Protein AF-A0A4V1XYD8-F1 (afdb_monomer_lite)

Radius of gyration: 14.96 Å; chains: 1; bounding box: 38×22×50 Å

Secondary structure (DSSP, 8-state):
---------EEEEEETTTSHHHHHHHHHHHHSHHHHHHEEEEEEES-SSSHHHHHHHTTSEEEE----------

Structure (mmCIF, N/CA/C/O backbone):
data_AF-A0A4V1XYD8-F1
#
_entry.id   AF-A0A4V1XYD8-F1
#
loop_
_atom_site.group_PDB
_atom_site.id
_atom_site.type_symbol
_atom_site.label_atom_id
_atom_site.label_alt_id
_atom_site.label_comp_id
_atom_site.label_asym_id
_atom_site.label_entity_id
_atom_site.label_seq_id
_atom_site.pdbx_PDB_ins_code
_atom_site.Cartn_x
_atom_site.Cartn_y
_atom_site.Cartn_z
_atom_site.occupancy
_atom_site.B_iso_or_equiv
_atom_site.auth_seq_id
_atom_site.auth_comp_id
_atom_site.auth_asym_id
_atom_site.auth_atom_id
_atom_site.pdbx_PDB_model_num
ATOM 1 N N . MET A 1 1 ? -26.989 -5.325 21.851 1.00 35.94 1 MET A N 1
ATOM 2 C CA . MET A 1 1 ? -26.169 -6.543 22.013 1.00 35.94 1 MET A CA 1
ATOM 3 C C . MET A 1 1 ? -25.344 -6.716 20.755 1.00 35.94 1 MET A C 1
ATOM 5 O O . MET A 1 1 ? -25.891 -6.741 19.664 1.00 35.94 1 MET A O 1
ATOM 9 N N . HIS A 1 2 ? -24.031 -6.655 20.933 1.00 41.34 2 HIS A N 1
ATOM 10 C CA . HIS A 1 2 ? -23.001 -6.572 19.908 1.00 41.34 2 HIS A CA 1
ATOM 11 C C . HIS A 1 2 ? -22.772 -7.980 19.339 1.00 41.34 2 HIS A C 1
ATOM 13 O O . HIS A 1 2 ? -22.180 -8.819 20.015 1.00 41.34 2 HIS A O 1
ATOM 19 N N . LEU A 1 3 ? -23.287 -8.270 18.138 1.00 41.72 3 LEU A N 1
ATOM 20 C CA . LEU A 1 3 ? -22.860 -9.459 17.402 1.00 41.72 3 LEU A CA 1
ATOM 21 C C . LEU A 1 3 ? -21.475 -9.154 16.827 1.00 41.72 3 LEU A C 1
ATOM 23 O O . LEU A 1 3 ? -21.341 -8.498 15.796 1.00 41.72 3 LEU A O 1
ATOM 27 N N . LEU A 1 4 ? -20.454 -9.607 17.550 1.00 50.56 4 LEU A N 1
ATOM 28 C CA . LEU A 1 4 ? -19.083 -9.770 17.082 1.00 50.56 4 LEU A CA 1
ATOM 29 C C . LEU A 1 4 ? -19.084 -10.731 15.887 1.00 50.56 4 LEU A C 1
ATOM 31 O O . LEU A 1 4 ? -18.844 -11.928 16.024 1.00 50.56 4 LEU A O 1
ATOM 35 N N . GLY A 1 5 ? -19.369 -10.202 14.700 1.00 50.69 5 GLY A N 1
ATOM 36 C CA . GLY A 1 5 ? -18.836 -10.788 13.484 1.00 50.69 5 GLY A CA 1
ATOM 37 C C . GLY A 1 5 ? -17.323 -10.685 13.597 1.00 50.69 5 GLY A C 1
ATOM 38 O O . GLY A 1 5 ? -16.802 -9.590 13.788 1.00 50.69 5 GLY A O 1
ATOM 39 N N . LEU A 1 6 ? -16.633 -11.823 13.571 1.00 52.59 6 LEU A N 1
ATOM 40 C CA . LEU A 1 6 ? -15.180 -11.913 13.458 1.00 52.59 6 LEU A CA 1
ATOM 41 C C . LEU A 1 6 ? -14.712 -10.855 12.446 1.00 52.59 6 LEU A C 1
ATOM 43 O O . LEU A 1 6 ? -14.946 -11.022 11.249 1.00 52.59 6 LEU A O 1
ATOM 47 N N . ASN A 1 7 ? -14.125 -9.748 12.917 1.00 57.84 7 ASN A N 1
ATOM 48 C CA . ASN A 1 7 ? -13.652 -8.663 12.056 1.00 57.84 7 ASN A CA 1
ATOM 49 C C . ASN A 1 7 ? -12.374 -9.150 11.362 1.00 57.84 7 ASN A C 1
ATOM 51 O O . ASN A 1 7 ? -11.254 -8.777 11.701 1.00 57.84 7 ASN A O 1
ATOM 55 N N . MET A 1 8 ? -12.544 -10.072 10.418 1.00 65.50 8 MET A N 1
ATOM 56 C CA . MET A 1 8 ? -11.523 -10.423 9.451 1.00 65.50 8 MET A CA 1
ATOM 57 C C . MET A 1 8 ? -11.193 -9.140 8.703 1.00 65.50 8 MET A C 1
ATOM 59 O O . MET A 1 8 ? -12.057 -8.593 8.016 1.00 65.50 8 MET A O 1
ATOM 63 N N . ALA A 1 9 ? -9.965 -8.651 8.875 1.00 73.00 9 ALA A N 1
ATOM 64 C CA . ALA A 1 9 ? -9.508 -7.439 8.216 1.00 73.00 9 ALA A CA 1
ATOM 65 C C . ALA A 1 9 ? -9.771 -7.554 6.705 1.00 73.00 9 ALA A C 1
ATOM 67 O O . ALA A 1 9 ? -9.218 -8.426 6.023 1.00 73.00 9 ALA A O 1
ATOM 68 N N . LYS A 1 10 ? -10.651 -6.696 6.189 1.00 84.62 10 LYS A N 1
ATOM 69 C CA . LYS A 1 10 ? -11.039 -6.653 4.782 1.00 84.62 10 LYS A CA 1
ATOM 70 C C . LYS A 1 10 ? -9.823 -6.247 3.966 1.00 84.62 10 LYS A C 1
ATOM 72 O O . LYS A 1 10 ? -9.106 -5.317 4.314 1.00 84.62 10 LYS A O 1
ATOM 77 N N . ILE A 1 11 ? -9.558 -6.935 2.866 1.00 87.69 11 ILE A N 1
ATOM 78 C CA . ILE A 1 11 ? -8.391 -6.609 2.049 1.00 87.69 11 ILE A CA 1
ATOM 79 C C . ILE A 1 11 ? -8.742 -5.449 1.115 1.00 87.69 11 ILE A C 1
ATOM 81 O O . ILE A 1 11 ? -9.600 -5.594 0.247 1.00 87.69 11 ILE A O 1
ATOM 85 N N . LEU A 1 12 ? -8.048 -4.319 1.258 1.00 88.50 12 LEU A N 1
ATOM 86 C CA . LEU A 1 12 ? -8.142 -3.185 0.342 1.00 88.50 12 LEU A CA 1
ATOM 87 C C . LEU A 1 12 ? -7.000 -3.254 -0.677 1.00 88.50 12 LEU A C 1
ATOM 89 O O . LEU A 1 12 ? -5.864 -2.881 -0.384 1.00 88.50 12 LEU A O 1
ATOM 93 N N . ALA A 1 13 ? -7.300 -3.743 -1.878 1.00 89.69 13 ALA A N 1
ATOM 94 C CA . ALA A 1 13 ? -6.348 -3.778 -2.982 1.00 89.69 13 ALA A CA 1
ATOM 95 C C . ALA A 1 13 ? -6.303 -2.421 -3.704 1.00 89.69 13 ALA A C 1
ATOM 97 O O . ALA A 1 13 ? -7.290 -2.000 -4.305 1.00 89.69 13 ALA A O 1
ATOM 98 N N . VAL A 1 14 ? -5.154 -1.746 -3.670 1.0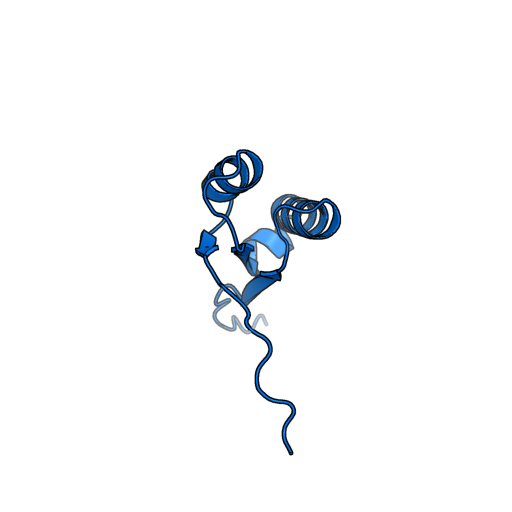0 87.75 14 VAL A N 1
ATOM 99 C CA . VAL A 1 14 ? -4.949 -0.435 -4.303 1.00 87.75 14 VAL A CA 1
ATOM 100 C C . VAL A 1 14 ? -4.019 -0.588 -5.497 1.00 87.75 14 VAL A C 1
ATOM 102 O O . VAL A 1 14 ? -2.819 -0.821 -5.342 1.00 87.75 14 VAL A O 1
ATOM 105 N N . PHE A 1 15 ? -4.564 -0.424 -6.699 1.00 85.81 15 PHE A N 1
ATOM 106 C CA . PHE A 1 15 ? -3.777 -0.346 -7.926 1.00 85.81 15 PHE A CA 1
ATOM 107 C C . PHE A 1 15 ? -3.152 1.039 -8.073 1.00 85.81 15 PHE A C 1
ATOM 109 O O . PHE A 1 15 ? -3.760 2.050 -7.732 1.00 85.81 15 PHE A O 1
ATOM 116 N N . GLY A 1 16 ? -1.924 1.096 -8.590 1.00 83.44 16 GLY A N 1
ATOM 117 C CA . GLY A 1 16 ? -1.246 2.380 -8.779 1.00 83.44 16 GLY A CA 1
ATOM 118 C C . GLY A 1 16 ? -0.885 3.059 -7.457 1.00 83.44 16 GLY A C 1
ATOM 119 O O . GLY A 1 16 ? -0.813 4.284 -7.397 1.00 83.44 16 GLY A O 1
ATOM 120 N N . ALA A 1 17 ? -0.629 2.267 -6.411 1.00 83.69 17 ALA A N 1
ATOM 121 C CA . ALA A 1 17 ? -0.220 2.731 -5.086 1.00 83.69 17 ALA A CA 1
ATOM 122 C C . ALA A 1 17 ? 0.975 3.708 -5.111 1.00 83.69 17 ALA A C 1
ATOM 124 O O . ALA A 1 17 ? 1.071 4.590 -4.268 1.00 83.69 17 ALA A O 1
ATOM 125 N N . THR A 1 18 ? 1.868 3.578 -6.096 1.00 84.44 18 THR A N 1
ATOM 126 C CA . THR A 1 18 ? 3.038 4.451 -6.285 1.00 84.44 18 THR A CA 1
ATOM 127 C C . THR A 1 18 ? 2.709 5.829 -6.871 1.00 84.44 18 THR A C 1
ATOM 129 O O . THR A 1 18 ? 3.556 6.723 -6.825 1.00 84.44 18 THR A O 1
ATOM 132 N N . GLY A 1 19 ? 1.513 6.014 -7.437 1.00 84.38 19 GLY A N 1
ATOM 133 C CA . GLY A 1 19 ? 1.028 7.301 -7.933 1.00 84.38 19 GLY A CA 1
ATOM 134 C C . GLY A 1 19 ? 0.446 8.175 -6.819 1.00 84.38 19 GLY A C 1
ATOM 135 O O . GLY A 1 19 ? 0.191 7.707 -5.713 1.00 84.38 19 GLY A O 1
ATOM 136 N N . GLN A 1 20 ? 0.185 9.451 -7.119 1.00 84.88 20 GLN A N 1
ATOM 137 C CA . GLN A 1 20 ? -0.380 10.385 -6.132 1.00 84.88 20 GLN A CA 1
ATOM 138 C C . GLN A 1 20 ? -1.761 9.944 -5.622 1.00 84.88 20 GLN A C 1
ATOM 140 O O . GLN A 1 20 ? -2.028 10.022 -4.427 1.00 84.88 20 GLN A O 1
ATOM 145 N N . GLN A 1 21 ? -2.613 9.430 -6.515 1.00 85.19 21 GLN A N 1
ATOM 146 C CA . GLN A 1 21 ? -3.963 8.977 -6.167 1.00 85.19 21 GLN A CA 1
ATOM 147 C C . GLN A 1 21 ? -3.917 7.745 -5.253 1.00 85.19 21 GLN A C 1
ATOM 149 O O . GLN A 1 21 ? -4.480 7.763 -4.162 1.00 85.19 21 GLN A O 1
ATOM 154 N N . GLY A 1 22 ? -3.180 6.703 -5.656 1.00 85.69 22 GLY A N 1
ATOM 155 C CA . GLY A 1 22 ? -3.045 5.484 -4.860 1.00 85.69 22 GLY A CA 1
ATOM 156 C C . GLY A 1 22 ? -2.371 5.735 -3.509 1.00 85.69 22 GLY A C 1
ATOM 157 O O . GLY A 1 22 ? -2.852 5.254 -2.486 1.00 85.69 22 GLY A O 1
ATOM 158 N N . GLY A 1 23 ? -1.309 6.544 -3.477 1.00 87.31 23 GLY A N 1
ATOM 159 C CA . GLY A 1 23 ? -0.607 6.886 -2.239 1.00 87.31 23 GLY A CA 1
ATOM 160 C C . GLY A 1 23 ? -1.458 7.702 -1.259 1.00 87.31 23 GLY A C 1
ATOM 161 O O . GLY A 1 23 ? -1.388 7.470 -0.052 1.00 87.31 23 GLY A O 1
ATOM 162 N N . SER A 1 24 ? -2.295 8.618 -1.759 1.00 88.44 24 SER A N 1
ATOM 163 C CA . SER A 1 24 ? -3.210 9.407 -0.923 1.00 88.44 24 SER A CA 1
ATOM 164 C C . SER A 1 24 ? -4.254 8.525 -0.233 1.00 88.44 24 SER A C 1
ATOM 166 O O . SER A 1 24 ? -4.437 8.640 0.979 1.00 88.44 24 SER A O 1
ATOM 168 N N . VAL A 1 25 ? -4.855 7.579 -0.964 1.00 89.00 25 VAL A N 1
ATOM 169 C CA . VAL A 1 25 ? -5.822 6.619 -0.403 1.00 89.00 25 VAL A CA 1
ATOM 170 C C . VAL A 1 25 ? -5.176 5.760 0.683 1.00 89.00 25 VAL A C 1
ATOM 172 O O . VAL A 1 25 ? -5.746 5.596 1.758 1.00 89.00 25 VAL A O 1
ATOM 175 N N . ILE A 1 26 ? -3.964 5.255 0.437 1.00 88.75 26 ILE A N 1
ATOM 176 C CA . ILE A 1 26 ? -3.239 4.431 1.413 1.00 88.75 26 ILE A CA 1
ATOM 177 C C . ILE A 1 26 ? -2.960 5.222 2.692 1.00 88.75 26 ILE A C 1
ATOM 179 O O . ILE A 1 26 ? -3.249 4.739 3.783 1.00 88.75 26 ILE A O 1
ATOM 183 N N . ASN A 1 27 ? -2.450 6.450 2.569 1.00 89.06 27 ASN A N 1
ATOM 184 C CA . ASN A 1 27 ? -2.195 7.302 3.730 1.00 89.06 27 ASN A CA 1
ATOM 185 C C . ASN A 1 27 ? -3.482 7.628 4.498 1.00 89.06 27 ASN A C 1
ATOM 187 O O . ASN A 1 27 ? -3.468 7.624 5.724 1.00 89.06 27 ASN A O 1
ATOM 191 N N . TYR A 1 28 ? -4.591 7.882 3.801 1.00 90.19 28 TYR A N 1
ATOM 192 C CA . TYR A 1 28 ? -5.872 8.154 4.449 1.00 90.19 28 TYR A CA 1
ATOM 193 C C . TYR A 1 28 ? -6.355 6.955 5.275 1.00 90.19 28 TYR A C 1
ATOM 195 O O . TYR A 1 28 ? -6.674 7.103 6.452 1.00 90.19 28 TYR A O 1
ATOM 203 N N . VAL A 1 29 ? -6.329 5.755 4.692 1.00 88.75 29 VAL A N 1
ATOM 204 C CA . VAL A 1 29 ? -6.767 4.521 5.366 1.00 88.75 29 VAL A CA 1
ATOM 205 C C . VAL A 1 29 ? -5.861 4.170 6.551 1.00 88.75 29 VAL A C 1
ATOM 207 O O . VAL A 1 29 ? -6.358 3.716 7.577 1.00 88.75 29 VAL A O 1
ATOM 210 N N . LEU A 1 30 ? -4.552 4.421 6.449 1.00 86.44 30 LEU A N 1
ATOM 211 C CA . LEU A 1 30 ? -3.611 4.203 7.554 1.00 86.44 30 LEU A CA 1
ATOM 212 C C . LEU A 1 30 ? -3.769 5.218 8.696 1.00 86.44 30 LEU A C 1
ATOM 214 O O . LEU A 1 30 ? -3.551 4.862 9.850 1.00 86.44 30 LEU A O 1
ATOM 218 N N . ASN A 1 31 ? -4.136 6.466 8.393 1.00 88.00 31 ASN A N 1
ATOM 219 C CA . ASN A 1 31 ? -4.275 7.521 9.402 1.00 88.00 31 ASN A CA 1
ATOM 220 C C . ASN A 1 31 ? -5.590 7.434 10.193 1.00 88.00 31 ASN A C 1
ATOM 222 O O . ASN A 1 31 ? -5.682 7.987 11.288 1.00 88.00 31 ASN A O 1
ATOM 226 N N . VAL A 1 32 ? -6.613 6.759 9.663 1.00 88.88 32 VAL A N 1
ATOM 227 C CA . VAL A 1 32 ? -7.907 6.601 10.338 1.00 88.88 32 VAL A CA 1
ATOM 228 C C . VAL A 1 32 ? -7.913 5.303 11.154 1.00 88.88 32 VAL A C 1
ATOM 230 O O . VAL A 1 32 ? -7.829 4.202 10.611 1.00 88.88 32 VAL A O 1
ATOM 233 N N . LEU A 1 33 ? -8.035 5.424 12.480 1.00 78.25 33 LEU A N 1
ATOM 234 C CA . LEU A 1 33 ? -7.960 4.306 13.438 1.00 78.25 33 LEU A CA 1
ATOM 235 C C . LEU A 1 33 ? -8.994 3.198 13.184 1.00 78.25 33 LEU A C 1
ATOM 237 O O . LEU A 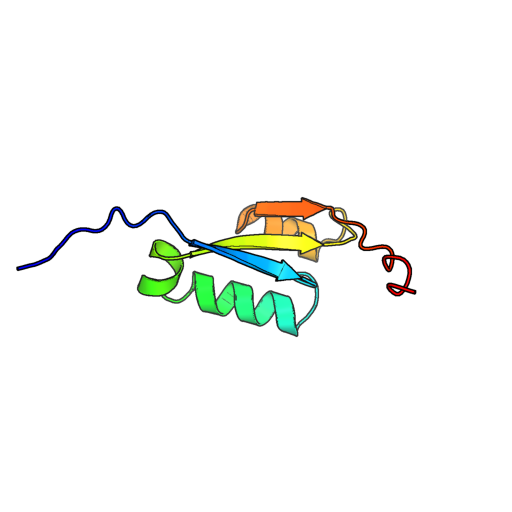1 33 ? -8.659 2.021 13.295 1.00 78.25 33 LEU A O 1
ATOM 241 N N . ASP A 1 34 ? -10.222 3.549 12.807 1.00 82.81 34 ASP A N 1
ATOM 242 C CA . ASP A 1 34 ? -11.257 2.555 12.500 1.00 82.81 34 ASP A CA 1
ATOM 243 C C . ASP A 1 34 ? -10.965 1.810 11.192 1.00 82.81 34 ASP A C 1
ATOM 245 O O . ASP A 1 34 ? -11.051 0.583 11.133 1.00 82.81 34 ASP A O 1
ATOM 249 N N . LEU A 1 35 ? -10.515 2.533 10.161 1.00 82.75 35 LEU A N 1
ATOM 250 C CA . LEU A 1 35 ? -10.202 1.953 8.855 1.00 82.75 35 LEU A CA 1
ATOM 251 C C . LEU A 1 35 ? -8.941 1.088 8.891 1.00 82.75 35 LEU A C 1
ATOM 253 O O . LEU A 1 35 ? -8.919 0.036 8.266 1.00 82.75 35 LEU A O 1
ATOM 257 N N . SER A 1 36 ? -7.91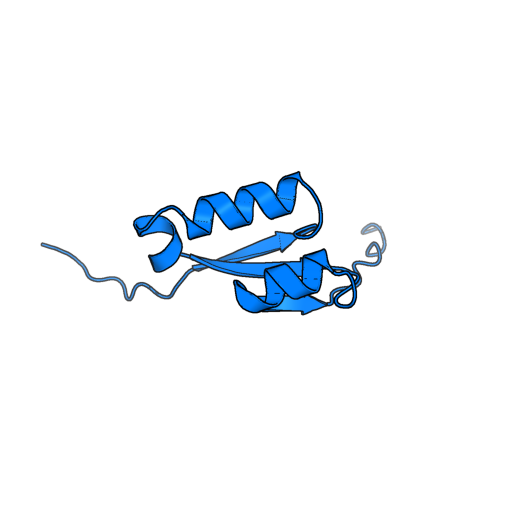0 1.482 9.637 1.00 80.94 36 SER A N 1
ATOM 258 C CA . SER A 1 36 ? -6.687 0.679 9.794 1.00 80.94 36 SER A CA 1
ATOM 259 C C . SER A 1 36 ? -6.923 -0.644 10.532 1.00 80.94 36 SER A C 1
ATOM 261 O O . SER A 1 36 ? -6.201 -1.615 10.304 1.00 80.94 36 SER A O 1
ATOM 263 N N . ARG A 1 37 ? -7.945 -0.705 11.397 1.00 81.81 37 ARG A N 1
ATOM 264 C CA . ARG A 1 37 ? -8.377 -1.942 12.069 1.00 81.81 37 ARG A CA 1
ATOM 265 C C . ARG A 1 37 ? -9.289 -2.789 11.190 1.00 81.81 37 ARG A C 1
ATOM 267 O O . ARG A 1 37 ? -9.254 -4.013 11.284 1.00 81.81 37 ARG A O 1
ATOM 274 N N . GLU A 1 38 ? -10.101 -2.152 10.352 1.00 85.75 38 GLU A N 1
ATOM 275 C CA . GLU A 1 38 ? -11.036 -2.844 9.467 1.00 85.75 38 GLU A CA 1
ATOM 276 C C . GLU A 1 38 ? -10.382 -3.329 8.166 1.00 85.75 38 GLU A C 1
ATOM 278 O O . GLU A 1 38 ? -10.768 -4.382 7.661 1.00 85.75 38 GLU A O 1
ATOM 283 N N . TYR A 1 39 ? -9.388 -2.611 7.631 1.00 87.38 39 TYR 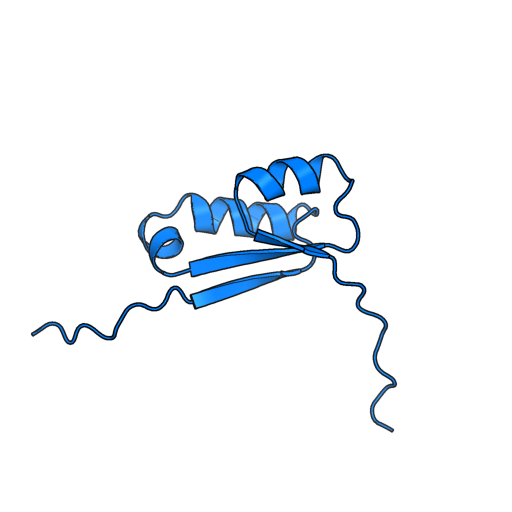A N 1
ATOM 284 C CA . TYR A 1 39 ? -8.808 -2.861 6.313 1.00 87.38 39 TYR A CA 1
ATOM 285 C C . TYR A 1 39 ? -7.312 -3.184 6.355 1.00 87.38 39 TYR A C 1
ATOM 287 O O . TYR A 1 39 ? -6.489 -2.414 6.842 1.00 87.38 39 TYR A O 1
ATOM 295 N N . LYS A 1 40 ? -6.935 -4.292 5.712 1.00 87.75 40 LYS A N 1
ATOM 296 C CA . LYS A 1 40 ? -5.548 -4.630 5.383 1.00 87.75 40 LYS A CA 1
ATOM 297 C C . LYS A 1 40 ? -5.236 -4.192 3.955 1.00 87.75 40 LYS A C 1
ATOM 299 O O . LYS A 1 40 ? -5.817 -4.700 2.997 1.00 87.75 40 LYS A O 1
ATOM 304 N N . ILE A 1 41 ? -4.302 -3.263 3.797 1.00 89.44 41 ILE A N 1
ATOM 305 C CA . ILE A 1 41 ? -3.973 -2.688 2.489 1.00 89.44 41 ILE A CA 1
ATOM 306 C C . ILE A 1 41 ? -3.015 -3.602 1.717 1.00 89.44 41 ILE A C 1
ATOM 308 O O . ILE A 1 41 ? -1.970 -4.007 2.234 1.00 89.44 41 ILE A O 1
ATOM 312 N N . ARG A 1 42 ? -3.347 -3.857 0.448 1.00 89.31 42 ARG A N 1
ATOM 313 C CA . ARG A 1 42 ? -2.468 -4.476 -0.548 1.00 89.31 42 ARG A CA 1
ATOM 314 C C . ARG A 1 42 ? -2.178 -3.495 -1.670 1.00 89.31 42 ARG A C 1
ATOM 316 O O . ARG A 1 42 ? -3.029 -3.222 -2.513 1.00 89.31 42 ARG A O 1
ATOM 323 N N . ALA A 1 43 ? -0.964 -2.968 -1.684 1.00 88.62 43 ALA A N 1
ATOM 324 C CA . ALA A 1 43 ? -0.487 -2.074 -2.722 1.00 88.62 43 ALA A CA 1
ATOM 325 C C . ALA A 1 43 ? -0.057 -2.884 -3.950 1.00 88.62 43 ALA A C 1
ATOM 327 O O . ALA A 1 43 ? 0.943 -3.600 -3.921 1.00 88.62 43 ALA A O 1
ATOM 328 N N . ILE A 1 44 ? -0.800 -2.753 -5.043 1.00 86.81 44 ILE A N 1
ATOM 329 C CA . ILE A 1 44 ? -0.494 -3.413 -6.308 1.00 86.81 44 ILE A CA 1
ATOM 330 C C . ILE A 1 44 ? 0.324 -2.456 -7.173 1.00 86.81 44 ILE A C 1
ATOM 332 O O . ILE A 1 44 ? -0.151 -1.397 -7.601 1.00 86.81 44 ILE A O 1
ATOM 336 N N . THR A 1 45 ? 1.569 -2.845 -7.441 1.00 84.00 45 THR A N 1
ATOM 337 C CA . THR A 1 45 ? 2.506 -2.083 -8.272 1.00 84.00 45 THR A CA 1
ATOM 338 C C . THR A 1 45 ? 3.094 -2.954 -9.376 1.00 84.00 45 THR A C 1
ATOM 340 O O . THR A 1 45 ? 3.277 -4.159 -9.215 1.00 84.00 45 THR A O 1
ATOM 343 N N . ARG A 1 46 ? 3.418 -2.333 -10.512 1.00 80.62 46 ARG A N 1
ATOM 344 C CA . ARG A 1 46 ? 4.176 -2.984 -11.594 1.00 80.62 46 ARG A CA 1
ATOM 345 C C . ARG A 1 46 ? 5.665 -3.067 -11.262 1.00 80.62 46 ARG A C 1
ATOM 347 O O . ARG A 1 46 ? 6.336 -4.021 -11.647 1.00 80.62 46 ARG A O 1
ATOM 354 N N . ASP A 1 47 ? 6.156 -2.077 -10.521 1.00 78.81 47 ASP A N 1
ATOM 355 C CA . ASP A 1 47 ? 7.553 -1.950 -10.133 1.00 78.81 47 ASP A CA 1
ATOM 356 C C . ASP A 1 47 ? 7.675 -1.835 -8.610 1.00 78.81 47 ASP A C 1
ATOM 358 O O . ASP A 1 47 ? 7.151 -0.905 -7.991 1.00 78.81 47 ASP A O 1
ATOM 362 N N . VAL A 1 48 ? 8.343 -2.821 -8.016 1.00 78.94 48 VAL A N 1
ATOM 363 C CA . VAL A 1 48 ? 8.637 -2.895 -6.578 1.00 78.94 48 VAL A CA 1
ATOM 364 C C . VAL A 1 48 ? 9.989 -2.271 -6.224 1.00 78.94 48 VAL A C 1
ATOM 366 O O . VAL A 1 48 ? 10.279 -2.116 -5.042 1.00 78.94 48 VAL A O 1
ATOM 369 N N . GLY A 1 49 ? 10.814 -1.935 -7.223 1.00 78.12 49 GLY A N 1
ATOM 370 C CA . GLY A 1 49 ? 12.146 -1.349 -7.049 1.00 78.12 49 GLY A CA 1
ATOM 371 C C . GLY A 1 49 ? 12.152 0.177 -6.966 1.00 78.12 49 GLY A C 1
ATOM 372 O O . GLY A 1 49 ? 13.156 0.761 -6.573 1.00 78.12 49 GLY A O 1
ATOM 373 N N . SER A 1 50 ? 11.040 0.834 -7.301 1.00 81.12 50 SER A N 1
ATOM 374 C CA . SER A 1 50 ? 10.912 2.283 -7.153 1.00 81.12 50 SER A CA 1
ATOM 375 C C . SER A 1 50 ? 11.010 2.702 -5.681 1.00 81.12 50 SER A C 1
ATOM 377 O O . SER A 1 50 ? 10.423 2.063 -4.808 1.00 81.12 50 SER A O 1
ATOM 379 N N . GLU A 1 51 ? 11.665 3.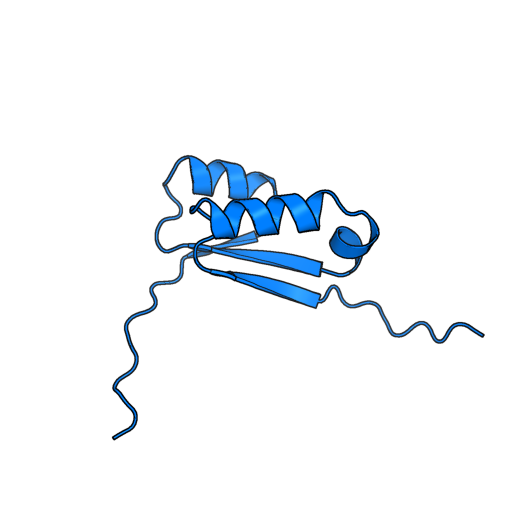831 -5.409 1.00 83.12 51 GLU A N 1
ATOM 380 C CA . GLU A 1 51 ? 11.798 4.405 -4.060 1.00 83.12 51 GLU A CA 1
ATOM 381 C C . GLU A 1 51 ? 10.439 4.546 -3.347 1.00 83.12 51 GLU A C 1
ATOM 383 O O . GLU A 1 51 ? 10.287 4.195 -2.179 1.00 83.12 51 GLU A O 1
ATOM 388 N N . ARG A 1 52 ? 9.391 4.938 -4.084 1.00 81.06 52 ARG A N 1
ATOM 389 C CA . ARG A 1 52 ? 8.022 5.019 -3.544 1.00 81.06 52 ARG A CA 1
ATOM 390 C C . ARG A 1 52 ? 7.450 3.653 -3.167 1.00 81.06 52 ARG A C 1
ATOM 392 O O . ARG A 1 52 ? 6.728 3.542 -2.182 1.00 81.06 52 ARG A O 1
ATOM 399 N N . ALA A 1 53 ? 7.758 2.611 -3.939 1.00 81.19 53 ALA A N 1
ATOM 400 C CA . ALA A 1 53 ? 7.330 1.252 -3.621 1.00 81.19 53 ALA A CA 1
ATOM 401 C C . ALA A 1 53 ? 8.062 0.718 -2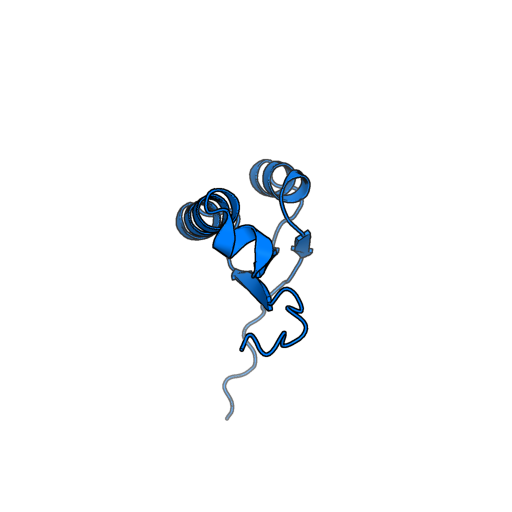.383 1.00 81.19 53 ALA A C 1
ATOM 403 O O . ALA A 1 53 ? 7.447 0.036 -1.566 1.00 81.19 53 ALA A O 1
ATOM 404 N N . ARG A 1 54 ? 9.338 1.083 -2.205 1.00 84.38 54 ARG A N 1
ATOM 405 C CA . ARG A 1 54 ? 10.113 0.765 -1.001 1.00 84.38 54 ARG A CA 1
ATOM 406 C C . ARG A 1 54 ? 9.513 1.419 0.246 1.00 84.38 54 ARG A C 1
ATOM 408 O O . ARG A 1 54 ? 9.261 0.714 1.216 1.00 84.38 54 ARG A O 1
ATOM 415 N N . GLN A 1 55 ? 9.184 2.709 0.179 1.00 84.81 55 GLN A N 1
ATOM 416 C CA . GLN A 1 55 ? 8.508 3.432 1.269 1.00 84.81 55 GLN A CA 1
ATOM 417 C C . GLN A 1 55 ? 7.129 2.842 1.605 1.00 84.81 55 GLN A C 1
ATOM 419 O O . GLN A 1 55 ? 6.731 2.786 2.767 1.00 84.81 55 GLN A O 1
ATOM 424 N N . LEU A 1 56 ? 6.386 2.377 0.596 1.00 83.88 56 LEU A N 1
ATOM 425 C CA . LEU A 1 56 ? 5.108 1.693 0.807 1.00 83.88 56 LEU A CA 1
ATOM 426 C C . LEU A 1 56 ? 5.287 0.310 1.437 1.00 83.88 56 LEU A C 1
ATOM 428 O O . LEU A 1 56 ? 4.458 -0.086 2.248 1.00 83.88 56 LEU A O 1
ATOM 432 N N . LYS A 1 57 ? 6.366 -0.407 1.113 1.00 84.62 57 LYS A N 1
ATOM 433 C CA . LYS A 1 57 ? 6.652 -1.747 1.645 1.00 84.62 57 LYS A CA 1
ATOM 434 C C . LYS A 1 57 ? 6.872 -1.759 3.159 1.00 84.62 57 LYS A C 1
ATOM 436 O O . LYS A 1 57 ? 6.623 -2.777 3.793 1.00 84.62 57 LYS A O 1
ATOM 441 N N . GLU A 1 58 ? 7.305 -0.640 3.733 1.00 83.38 58 GLU A N 1
ATOM 442 C CA . GLU A 1 58 ? 7.436 -0.477 5.187 1.00 83.38 58 GLU A CA 1
ATOM 443 C C . GLU A 1 58 ? 6.080 -0.321 5.890 1.00 83.38 58 GLU A C 1
ATOM 445 O O . GLU A 1 58 ? 5.966 -0.607 7.078 1.00 83.38 58 GLU A O 1
ATOM 450 N N . LYS A 1 59 ? 5.046 0.118 5.162 1.00 82.69 59 LYS A N 1
ATOM 451 C CA . LYS A 1 59 ? 3.729 0.458 5.721 1.00 82.69 59 LYS A CA 1
ATOM 452 C C . LYS A 1 59 ? 2.641 -0.556 5.371 1.00 82.69 59 LYS A C 1
ATOM 454 O O . LYS A 1 59 ? 1.709 -0.736 6.148 1.00 82.69 59 LYS A O 1
ATOM 459 N N . VAL A 1 60 ? 2.715 -1.177 4.192 1.00 87.38 60 VAL A N 1
ATOM 460 C CA . VAL A 1 60 ? 1.660 -2.035 3.625 1.00 87.38 60 VAL A CA 1
ATOM 461 C C . VAL A 1 60 ? 2.233 -3.212 2.831 1.00 87.38 60 VAL A C 1
ATOM 463 O O . VAL A 1 60 ? 3.394 -3.220 2.425 1.00 87.38 60 VAL A O 1
ATOM 466 N N . GLU A 1 61 ? 1.396 -4.216 2.562 1.00 87.19 61 GLU A N 1
ATOM 467 C CA . GLU A 1 61 ? 1.769 -5.374 1.745 1.00 87.19 61 GLU A CA 1
ATOM 468 C C . GLU A 1 61 ? 1.857 -4.955 0.269 1.00 87.19 61 GLU A C 1
ATOM 470 O O . GLU A 1 61 ? 0.846 -4.637 -0.356 1.00 87.19 61 GLU A O 1
ATOM 475 N N . VAL A 1 62 ? 3.066 -4.932 -0.297 1.00 85.44 62 VAL A N 1
ATOM 476 C CA . VAL A 1 62 ? 3.286 -4.580 -1.708 1.00 85.44 62 VAL A CA 1
ATOM 477 C C . VAL A 1 62 ? 3.359 -5.848 -2.554 1.00 85.44 62 VAL A C 1
ATOM 479 O O . VAL A 1 62 ? 4.232 -6.692 -2.346 1.00 85.44 62 VAL A O 1
ATOM 482 N N . VAL A 1 63 ? 2.475 -5.958 -3.544 1.00 84.88 63 VAL A N 1
ATOM 483 C CA . VAL A 1 63 ? 2.411 -7.088 -4.478 1.00 84.88 63 VAL A CA 1
ATOM 484 C C . VAL A 1 63 ? 2.789 -6.611 -5.876 1.00 84.88 63 VAL A C 1
ATOM 486 O O . VAL A 1 63 ? 2.214 -5.653 -6.403 1.00 84.88 63 VAL A O 1
ATOM 489 N N . LYS A 1 64 ? 3.757 -7.298 -6.492 1.00 83.38 64 LYS A N 1
ATOM 490 C CA . LYS A 1 64 ? 4.116 -7.068 -7.892 1.00 83.38 64 LYS A CA 1
ATOM 491 C C . LYS A 1 64 ? 3.074 -7.724 -8.792 1.00 83.38 64 LYS A C 1
ATOM 493 O O . LYS A 1 64 ? 2.946 -8.945 -8.776 1.00 83.38 64 LYS A O 1
ATOM 498 N N . VAL A 1 65 ? 2.371 -6.936 -9.602 1.00 78.00 65 VAL A N 1
ATOM 499 C CA . VAL A 1 65 ? 1.436 -7.458 -10.608 1.00 78.00 65 VAL A CA 1
ATOM 500 C C . VAL A 1 65 ? 1.667 -6.762 -11.938 1.00 78.00 65 VAL A C 1
ATOM 502 O O . VAL A 1 65 ? 1.677 -5.533 -12.030 1.00 78.00 65 VAL A O 1
ATOM 505 N N . THR A 1 66 ? 1.799 -7.566 -12.986 1.00 65.25 66 THR A N 1
ATOM 506 C CA . THR A 1 66 ? 1.744 -7.102 -14.369 1.00 65.25 66 THR A CA 1
ATOM 507 C C . THR A 1 66 ? 0.333 -7.355 -14.877 1.00 65.25 66 THR A C 1
ATOM 509 O O . THR A 1 66 ? -0.026 -8.493 -15.159 1.00 65.25 66 THR A O 1
ATOM 512 N N . CYS A 1 67 ? -0.486 -6.307 -14.963 1.00 59.53 67 CYS A N 1
ATOM 513 C CA . CYS A 1 67 ? -1.777 -6.407 -15.634 1.00 59.53 67 CYS A CA 1
ATOM 514 C C . CYS A 1 67 ? -1.532 -6.240 -17.139 1.00 59.53 67 CYS A C 1
ATOM 516 O O . CYS A 1 67 ? -1.373 -5.117 -17.620 1.00 59.53 67 CYS A O 1
ATOM 518 N N . SER A 1 68 ? -1.407 -7.349 -17.867 1.00 65.12 68 SER A N 1
ATOM 519 C CA . SER A 1 68 ? -1.598 -7.344 -19.317 1.00 65.12 68 SER A CA 1
ATOM 520 C C . SER A 1 68 ? -3.100 -7.374 -19.582 1.00 65.12 68 SER A C 1
ATOM 522 O O . SER A 1 68 ? -3.838 -8.114 -18.932 1.00 65.12 68 SER A O 1
ATOM 524 N N . THR A 1 69 ? -3.571 -6.528 -20.495 1.00 56.81 69 THR A N 1
ATOM 525 C CA . THR A 1 69 ? -4.972 -6.504 -20.916 1.00 56.81 69 THR A CA 1
ATOM 526 C C . THR A 1 69 ? -5.388 -7.912 -21.336 1.00 56.81 69 THR A C 1
ATOM 528 O O . THR A 1 69 ? -4.870 -8.467 -22.305 1.00 56.81 69 THR A O 1
ATOM 531 N N . GLY A 1 70 ? -6.308 -8.513 -20.577 1.00 59.44 70 GLY A N 1
ATOM 532 C CA . GLY A 1 70 ? -6.991 -9.725 -21.007 1.00 59.44 70 GLY A CA 1
ATOM 533 C C . GLY A 1 70 ? -7.619 -9.465 -22.372 1.00 59.44 70 GLY A C 1
ATOM 534 O O . GLY A 1 70 ? -8.103 -8.357 -22.621 1.00 59.44 70 GLY A O 1
ATOM 535 N N . ARG A 1 71 ? -7.556 -10.458 -23.271 1.00 58.44 71 ARG A N 1
ATOM 536 C CA . ARG A 1 71 ? -8.238 -10.398 -24.570 1.00 58.44 71 ARG A CA 1
ATOM 537 C C . ARG A 1 71 ? -9.644 -9.831 -24.337 1.00 58.44 71 ARG A C 1
ATOM 539 O O . ARG A 1 71 ? -10.305 -10.330 -23.422 1.00 58.44 71 ARG A O 1
ATOM 546 N N . PRO A 1 72 ? -10.094 -8.815 -25.099 1.00 55.62 72 PRO A N 1
ATOM 547 C CA . PRO A 1 72 ? -11.493 -8.425 -25.037 1.00 55.62 72 PRO A CA 1
ATOM 548 C C . PRO A 1 72 ? -12.301 -9.702 -25.245 1.00 55.62 72 PRO A C 1
ATOM 550 O O . PRO A 1 72 ? -12.013 -10.452 -26.180 1.00 55.62 72 PRO A O 1
ATOM 553 N N . LEU A 1 73 ? -13.200 -9.996 -24.303 1.00 57.72 73 LEU A N 1
ATOM 554 C CA . LEU A 1 73 ? -14.140 -11.104 -24.419 1.00 57.72 73 LEU A CA 1
ATOM 555 C C . LEU A 1 73 ? -14.841 -10.912 -25.766 1.00 57.72 73 LEU A C 1
ATOM 557 O O . LEU A 1 73 ? -15.581 -9.944 -25.942 1.00 57.72 73 LEU A O 1
ATOM 561 N N . ARG A 1 74 ? -14.476 -11.749 -26.733 1.00 50.47 74 ARG A N 1
ATOM 562 C CA . ARG A 1 74 ? -15.023 -11.759 -28.083 1.00 50.47 74 ARG A CA 1
ATOM 563 C C . ARG A 1 74 ? -15.918 -12.971 -28.209 1.00 50.47 74 ARG A C 1
ATOM 565 O O . ARG A 1 74 ? -15.509 -14.027 -27.675 1.00 50.47 74 ARG A O 1
#

pLDDT: mean 77.79, std 13.76, range [35.94, 90.19]

Foldseek 3Di:
DDDPPPLPQAEAEFEPCLDPVNVVVLVVQCVDPVSVSNHAYEYEDCDCPDPSNVVVVVPHHYDHDDDDPDDPPD

Sequence (74 aa):
MHLLGLNMAKILAVFGATGQQGGSVINYVLNVLDLSREYKIRAITRDVGSERARQLKEKVEVVKVTCSTGRPLR